Protein AF-A0A9N9TTZ1-F1 (afdb_monomer_lite)

Secondary structure (DSSP, 8-state):
-------------------PPP-PP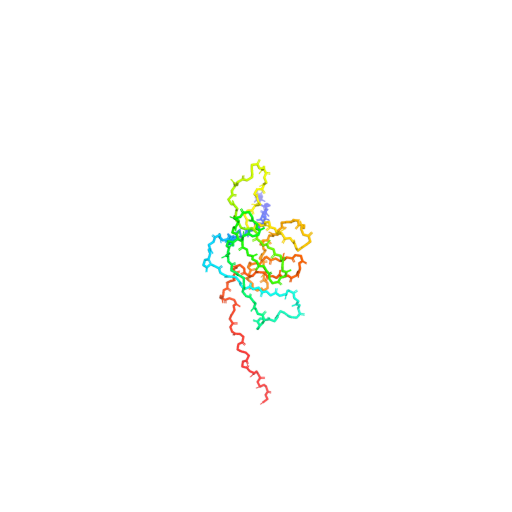P--TT-EEEEEE-PSSP-TTS-EEEEEEEETTTTTEEEEE-TTS-EEEEEE---S-----PPPTTEEEEE-TTS-EEEEEEEEETTTTEEEEE-TTSEEEEEEE-GGG------------

Structure (mmCIF, N/CA/C/O backbone):
data_AF-A0A9N9TTZ1-F1
#
_entry.id   AF-A0A9N9TTZ1-F1
#
loop_
_atom_site.group_PDB
_atom_site.id
_atom_site.type_symbol
_atom_site.label_atom_id
_atom_site.label_alt_id
_atom_site.label_comp_id
_atom_site.label_asym_id
_atom_site.label_entity_id
_atom_site.label_seq_id
_atom_site.pdbx_PDB_ins_code
_atom_site.Cartn_x
_atom_site.Cartn_y
_atom_site.Cartn_z
_atom_site.occupancy
_atom_site.B_iso_or_equiv
_atom_site.auth_seq_id
_atom_site.auth_comp_id
_atom_site.auth_asym_id
_atom_site.auth_atom_id
_atom_site.pdbx_PDB_model_num
ATOM 1 N N . MET A 1 1 ? 22.691 31.893 61.331 1.00 38.59 1 MET A N 1
ATOM 2 C CA . MET A 1 1 ? 21.623 32.380 60.433 1.00 38.59 1 MET A CA 1
ATOM 3 C C . MET A 1 1 ? 21.772 31.664 59.111 1.00 38.59 1 MET A C 1
ATOM 5 O O . MET A 1 1 ? 22.807 31.775 58.472 1.00 38.59 1 MET A O 1
ATOM 9 N N . VAL A 1 2 ? 20.787 30.826 58.820 1.00 43.19 2 VAL A N 1
ATOM 10 C CA . VAL A 1 2 ? 20.715 29.885 57.701 1.00 43.19 2 VAL A CA 1
ATOM 11 C C . VAL A 1 2 ? 19.992 30.585 56.559 1.00 43.19 2 VAL A C 1
ATOM 13 O O . VAL A 1 2 ? 18.934 31.129 56.833 1.00 43.19 2 VAL A O 1
ATOM 16 N N . HIS A 1 3 ? 20.521 30.555 55.332 1.00 39.62 3 HIS A N 1
ATOM 17 C CA . HIS A 1 3 ? 19.711 30.561 54.103 1.00 39.62 3 HIS A CA 1
ATOM 18 C C . HIS A 1 3 ? 20.545 30.110 52.885 1.00 39.62 3 HIS A C 1
ATOM 20 O O . HIS A 1 3 ? 21.150 30.906 52.176 1.00 39.62 3 HIS A O 1
ATOM 26 N N . LEU A 1 4 ? 20.538 28.796 52.654 1.00 43.72 4 LEU A N 1
ATOM 27 C CA . LEU A 1 4 ? 20.479 28.151 51.332 1.00 43.72 4 LEU A CA 1
ATOM 28 C C . LEU A 1 4 ? 19.156 27.349 51.366 1.00 43.72 4 LEU A C 1
ATOM 30 O O . LEU A 1 4 ? 18.853 26.831 52.447 1.00 43.72 4 LEU A O 1
ATOM 34 N N . PRO A 1 5 ? 18.333 27.270 50.300 1.00 50.50 5 PRO A N 1
ATOM 35 C CA . PRO A 1 5 ? 18.708 26.611 49.037 1.00 50.50 5 PRO A CA 1
ATOM 36 C C . PRO A 1 5 ? 18.203 27.393 47.790 1.00 50.50 5 PRO A C 1
ATOM 38 O O . PRO A 1 5 ? 17.295 28.210 47.886 1.00 50.50 5 PRO A O 1
ATOM 41 N N . LEU A 1 6 ? 18.856 27.385 46.622 1.00 53.19 6 LEU A N 1
ATOM 42 C CA . LEU A 1 6 ? 19.066 26.292 45.656 1.00 53.19 6 LEU A CA 1
ATOM 43 C C . LEU A 1 6 ? 17.778 25.516 45.301 1.00 53.19 6 LEU A C 1
ATOM 45 O O . LEU A 1 6 ? 17.002 25.172 46.180 1.00 53.19 6 LEU A O 1
ATOM 49 N N . PHE A 1 7 ? 17.629 25.183 44.015 1.00 43.16 7 PHE A N 1
ATOM 50 C CA . PHE A 1 7 ? 16.543 24.420 43.369 1.00 43.16 7 PHE A CA 1
ATOM 51 C C . PHE A 1 7 ? 15.365 25.218 42.791 1.00 43.16 7 PHE A C 1
ATOM 53 O O . PHE A 1 7 ? 14.206 25.047 43.158 1.00 43.16 7 PHE A O 1
ATOM 60 N N . LEU A 1 8 ? 15.663 25.980 41.734 1.00 49.78 8 LEU A N 1
ATOM 61 C CA . LEU A 1 8 ? 14.751 26.059 40.592 1.00 49.78 8 LEU A CA 1
ATOM 62 C C . LEU A 1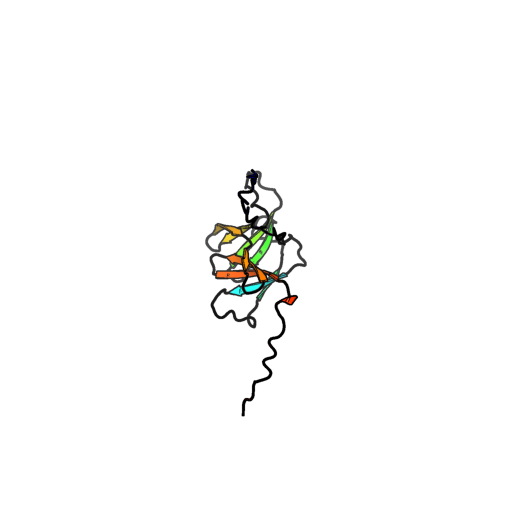 8 ? 14.691 24.667 39.943 1.00 49.78 8 LEU A C 1
ATOM 64 O O . LEU A 1 8 ? 15.573 24.285 39.176 1.00 49.78 8 LEU A O 1
ATOM 68 N N . LEU A 1 9 ? 13.668 23.894 40.308 1.00 51.50 9 LEU A N 1
ATOM 69 C CA . LEU A 1 9 ? 13.244 22.683 39.610 1.00 51.50 9 LEU A CA 1
ATOM 70 C C . LEU A 1 9 ? 12.772 23.073 38.201 1.00 51.50 9 LEU A C 1
ATOM 72 O O . LEU A 1 9 ? 11.605 23.396 37.981 1.00 51.50 9 LEU A O 1
ATOM 76 N N . SER A 1 10 ? 13.682 23.048 37.231 1.00 55.03 10 SER A N 1
ATOM 77 C CA . SER A 1 10 ? 13.323 22.970 35.820 1.00 55.03 10 SER A CA 1
ATOM 78 C C . SER A 1 10 ? 12.765 21.571 35.549 1.00 55.03 10 SER A C 1
ATOM 80 O O . SER A 1 10 ? 13.487 20.628 35.228 1.00 55.03 10 SER A O 1
ATOM 82 N N . LEU A 1 11 ? 11.448 21.429 35.714 1.00 52.47 11 LEU A N 1
ATOM 83 C CA . LEU A 1 11 ? 10.672 20.311 35.183 1.00 52.47 11 LEU A CA 1
ATOM 84 C C . LEU A 1 11 ? 10.789 20.338 33.654 1.00 52.47 11 LEU A C 1
ATOM 86 O O . LEU A 1 11 ? 9.975 20.931 32.951 1.00 52.47 11 LEU A O 1
ATOM 90 N N . THR A 1 12 ? 11.846 19.717 33.139 1.00 55.03 12 THR A N 1
ATOM 91 C CA . THR A 1 12 ? 11.900 19.286 31.748 1.00 55.03 12 THR A CA 1
ATOM 92 C C . THR A 1 12 ? 10.881 18.165 31.621 1.00 55.03 12 THR A C 1
ATOM 94 O O . THR A 1 12 ? 11.108 17.026 32.025 1.00 55.03 12 THR A O 1
ATOM 97 N N . ILE A 1 13 ? 9.697 18.520 31.130 1.00 57.16 13 ILE A N 1
ATOM 98 C CA . ILE A 1 13 ? 8.726 17.554 30.638 1.00 57.16 13 ILE A CA 1
ATOM 99 C C . ILE A 1 13 ? 9.400 16.925 29.420 1.00 57.16 13 ILE A C 1
ATOM 101 O O . ILE A 1 13 ? 9.354 17.458 28.314 1.00 57.16 13 ILE A O 1
ATOM 105 N N . PHE A 1 14 ? 10.128 15.834 29.648 1.00 51.75 14 PHE A N 1
ATOM 106 C CA . PHE A 1 14 ? 10.493 14.914 28.589 1.00 51.75 14 PHE A CA 1
ATOM 107 C C . PHE A 1 14 ? 9.179 14.311 28.104 1.00 51.75 14 PHE A C 1
ATOM 109 O O . PHE A 1 14 ? 8.706 13.314 28.648 1.00 51.75 14 PHE A O 1
ATOM 116 N N . ASP A 1 15 ? 8.568 14.945 27.103 1.00 43.94 15 ASP A N 1
ATOM 117 C CA . ASP A 1 15 ? 7.611 14.277 26.236 1.00 43.94 15 ASP A CA 1
ATOM 118 C C . ASP A 1 15 ? 8.363 13.111 25.596 1.00 43.94 15 ASP A C 1
ATOM 120 O O . ASP A 1 15 ? 9.080 13.247 24.601 1.00 43.94 15 ASP A O 1
ATOM 124 N N . TYR A 1 16 ? 8.270 11.955 26.252 1.00 46.78 16 TYR A N 1
ATOM 125 C CA . TYR A 1 16 ? 8.792 10.694 25.769 1.00 46.78 16 TYR A CA 1
ATOM 126 C C . TYR A 1 16 ? 7.953 10.344 24.543 1.00 46.78 16 TYR A C 1
ATOM 128 O O . TYR A 1 16 ? 6.904 9.703 24.627 1.00 46.78 16 TYR A O 1
ATOM 136 N N . THR A 1 17 ? 8.373 10.846 23.384 1.00 53.88 17 THR A N 1
ATOM 137 C CA . THR A 1 17 ? 7.835 10.408 22.104 1.00 53.88 17 THR A CA 1
ATOM 138 C C . THR A 1 17 ? 8.230 8.946 21.965 1.00 53.88 17 THR A C 1
ATOM 140 O O . THR A 1 17 ? 9.343 8.602 21.579 1.00 53.88 17 THR A O 1
ATOM 143 N N . GLN A 1 18 ? 7.333 8.054 22.386 1.00 49.88 18 GLN A N 1
ATOM 144 C CA . GLN A 1 18 ? 7.487 6.627 22.173 1.00 49.88 18 GLN A CA 1
ATOM 145 C C . GLN A 1 18 ? 7.470 6.413 20.659 1.00 49.88 18 GLN A C 1
ATOM 147 O O . GLN A 1 18 ? 6.410 6.384 20.032 1.00 49.88 18 GLN A O 1
ATOM 152 N N . SER A 1 19 ? 8.662 6.347 20.069 1.00 54.47 19 SER A N 1
ATOM 153 C CA . SER A 1 19 ? 8.851 6.007 18.668 1.00 54.47 19 SER A CA 1
ATOM 154 C C . SER A 1 19 ? 8.401 4.560 18.498 1.00 54.47 19 SER A C 1
ATOM 156 O O . SER A 1 19 ? 9.133 3.626 18.818 1.00 54.47 19 SER A O 1
ATOM 158 N N . ARG A 1 20 ? 7.139 4.361 18.107 1.00 64.19 20 ARG A N 1
ATOM 159 C CA . ARG A 1 20 ? 6.657 3.046 17.682 1.00 64.19 20 ARG A CA 1
ATOM 160 C C . ARG A 1 20 ? 7.328 2.736 16.351 1.00 64.19 20 ARG A C 1
ATOM 162 O O . ARG A 1 20 ? 7.184 3.511 15.406 1.00 64.19 20 ARG A O 1
ATOM 169 N N . GLU A 1 21 ? 8.047 1.619 16.283 1.00 74.81 21 GLU A N 1
ATOM 170 C CA . GLU A 1 21 ? 8.506 1.091 15.002 1.00 74.81 21 GLU A CA 1
ATOM 171 C C . GLU A 1 21 ? 7.293 0.853 14.103 1.00 74.81 21 GLU A C 1
ATOM 173 O O . GLU A 1 21 ? 6.351 0.155 14.473 1.00 74.81 21 GLU A O 1
ATOM 178 N N . MET A 1 22 ? 7.308 1.497 12.939 1.00 81.50 22 MET A N 1
ATOM 179 C CA . MET A 1 22 ? 6.284 1.335 11.916 1.00 81.50 22 MET A CA 1
ATOM 180 C C . MET A 1 22 ? 6.527 0.029 11.156 1.00 81.50 22 MET A C 1
ATOM 182 O O . MET A 1 22 ? 7.684 -0.316 10.890 1.00 81.50 22 MET A O 1
ATOM 186 N N . HIS A 1 23 ? 5.454 -0.669 10.789 1.00 90.50 23 HIS A N 1
ATOM 187 C CA . HIS A 1 23 ? 5.488 -1.948 10.088 1.00 90.50 23 HIS A CA 1
ATOM 188 C C . HIS A 1 23 ? 5.424 -1.705 8.570 1.00 90.50 23 HIS A C 1
ATOM 190 O O . HIS A 1 23 ? 4.337 -1.517 8.012 1.00 90.50 23 HIS A O 1
ATOM 196 N N . PRO A 1 24 ? 6.564 -1.683 7.851 1.00 89.94 24 PRO A N 1
ATOM 197 C CA . PRO A 1 24 ? 6.538 -1.498 6.408 1.00 89.94 24 PRO A CA 1
ATOM 198 C C . PRO A 1 24 ? 5.866 -2.695 5.721 1.00 89.94 24 PRO A C 1
ATOM 200 O 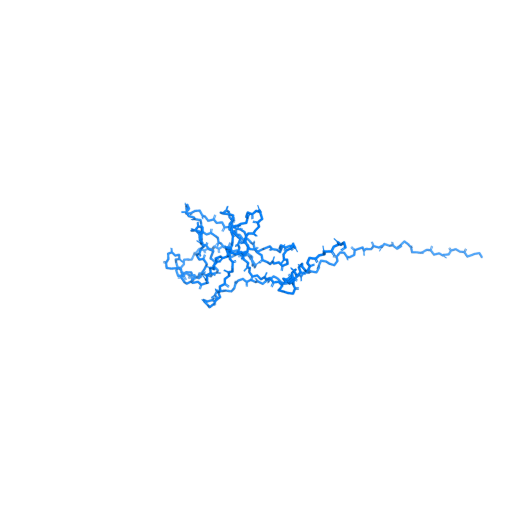O . PRO A 1 24 ? 5.946 -3.837 6.181 1.00 89.94 24 PRO A O 1
ATOM 203 N N . ILE A 1 25 ? 5.233 -2.426 4.584 1.00 91.38 25 ILE A N 1
ATOM 204 C CA . ILE A 1 25 ? 4.787 -3.457 3.657 1.00 91.38 25 ILE A CA 1
ATOM 205 C C . ILE A 1 25 ? 6.041 -4.027 2.998 1.00 91.38 25 ILE A C 1
ATOM 207 O O . ILE A 1 25 ? 6.831 -3.289 2.412 1.00 91.38 25 ILE A O 1
ATOM 211 N N . LEU A 1 26 ? 6.223 -5.338 3.117 1.00 90.25 26 LEU A N 1
ATOM 212 C CA . LEU A 1 26 ? 7.299 -6.059 2.445 1.00 90.25 26 LEU A CA 1
ATOM 213 C C . LEU A 1 26 ? 6.814 -6.531 1.065 1.00 90.25 26 LEU A C 1
ATOM 215 O O . LEU A 1 26 ? 5.630 -6.859 0.945 1.00 90.25 26 LEU A O 1
ATOM 219 N N . PRO A 1 27 ? 7.693 -6.611 0.050 1.00 87.50 27 PRO A N 1
ATOM 220 C CA . PRO A 1 27 ? 7.359 -7.081 -1.297 1.00 87.50 27 PRO A CA 1
ATOM 221 C C . PRO A 1 27 ? 7.225 -8.618 -1.346 1.00 87.50 27 PRO A C 1
ATOM 223 O O . PRO A 1 27 ? 7.871 -9.301 -2.138 1.00 87.50 27 PRO A O 1
ATOM 226 N N . ASP A 1 28 ? 6.398 -9.173 -0.464 1.00 89.75 28 ASP A N 1
ATOM 227 C CA . ASP A 1 28 ? 6.155 -10.603 -0.282 1.00 89.75 28 ASP A CA 1
ATOM 228 C C . ASP A 1 28 ? 4.801 -10.988 -0.887 1.00 89.75 28 ASP A C 1
ATOM 230 O O . ASP A 1 28 ? 3.763 -10.575 -0.369 1.00 89.75 28 ASP A O 1
ATOM 234 N N . SER A 1 29 ? 4.817 -11.770 -1.971 1.00 84.94 29 SER A N 1
ATOM 235 C CA . SER A 1 29 ? 3.635 -12.114 -2.773 1.00 84.94 29 SER A CA 1
ATOM 236 C C . SER A 1 29 ? 2.554 -12.905 -2.029 1.00 84.94 29 SER A C 1
ATOM 238 O O . SER A 1 29 ? 1.433 -13.015 -2.516 1.00 84.94 29 SER A O 1
ATOM 240 N N . GLU A 1 30 ? 2.850 -13.445 -0.846 1.00 86.81 30 GLU A N 1
ATOM 241 C CA . GLU A 1 30 ? 1.855 -14.133 -0.016 1.00 86.81 30 GLU A CA 1
ATOM 242 C C . GLU A 1 30 ? 1.082 -13.175 0.908 1.00 86.81 30 GLU A C 1
ATOM 244 O O . GLU A 1 30 ? 0.127 -13.579 1.581 1.00 86.81 30 GLU A O 1
ATOM 249 N N . LYS A 1 31 ? 1.460 -11.889 0.959 1.00 91.88 31 LYS A N 1
ATOM 250 C CA . LYS A 1 31 ? 0.814 -10.903 1.831 1.00 91.88 31 LYS A CA 1
ATOM 251 C C . LYS A 1 31 ? -0.343 -10.184 1.153 1.00 91.88 31 LYS A C 1
ATOM 253 O O . LYS A 1 31 ? -0.207 -9.607 0.077 1.00 91.88 31 LYS A O 1
ATOM 258 N N . CYS A 1 32 ? -1.462 -10.122 1.871 1.00 94.25 32 CYS A N 1
ATOM 259 C CA . CYS A 1 32 ? -2.635 -9.337 1.505 1.00 94.25 32 CYS A CA 1
ATOM 260 C C . CYS A 1 32 ? -3.048 -8.395 2.635 1.00 94.25 32 CYS A C 1
ATOM 262 O O . CYS A 1 32 ? -2.879 -8.705 3.816 1.00 94.25 32 CYS A O 1
ATOM 264 N N . PHE A 1 33 ? -3.652 -7.274 2.257 1.00 94.06 33 PHE A N 1
ATOM 265 C CA . PHE A 1 33 ? -4.077 -6.203 3.146 1.00 94.06 33 PHE A CA 1
ATOM 266 C C . PHE A 1 33 ? -5.560 -5.907 2.950 1.00 94.06 33 PHE A C 1
ATOM 268 O O . PHE A 1 33 ? -6.071 -5.944 1.827 1.00 94.06 33 PHE A O 1
ATOM 275 N N . ASP A 1 34 ? -6.246 -5.605 4.051 1.00 92.69 34 ASP A N 1
ATOM 276 C CA . ASP A 1 34 ? -7.637 -5.166 4.008 1.00 92.69 34 ASP A CA 1
ATOM 277 C C . ASP A 1 34 ? -7.695 -3.706 3.535 1.00 92.69 34 ASP A C 1
ATOM 279 O O . ASP A 1 34 ? -6.893 -2.859 3.936 1.00 92.69 34 ASP A O 1
ATOM 283 N N . THR A 1 35 ? -8.666 -3.403 2.682 1.00 92.25 35 THR A N 1
ATOM 284 C CA . THR A 1 35 ? -8.883 -2.077 2.106 1.00 92.25 35 THR A CA 1
ATOM 285 C C . THR A 1 35 ? -10.350 -1.681 2.173 1.00 92.25 35 THR A C 1
ATOM 287 O O . THR A 1 35 ? -11.249 -2.519 2.070 1.00 92.25 35 THR A O 1
ATOM 290 N N . TYR A 1 36 ? -10.597 -0.387 2.355 1.00 89.69 36 TYR A N 1
ATOM 291 C CA . TYR A 1 36 ? -11.939 0.189 2.401 1.00 89.69 36 TYR A CA 1
ATOM 292 C C . TYR A 1 36 ? -11.929 1.636 1.928 1.00 89.69 36 TYR A C 1
ATOM 294 O O . TYR A 1 36 ? -10.935 2.348 2.066 1.00 89.69 36 TYR A O 1
ATOM 302 N N . THR A 1 37 ? -13.062 2.111 1.419 1.00 87.88 37 THR A N 1
ATOM 303 C CA . THR A 1 37 ? -13.255 3.543 1.179 1.00 87.88 37 THR A CA 1
ATOM 304 C C . THR A 1 37 ? -13.411 4.258 2.522 1.00 87.88 37 THR A C 1
ATOM 306 O O . THR A 1 37 ? -14.284 3.911 3.318 1.00 87.88 37 THR A O 1
ATOM 309 N N . ASP A 1 38 ? -12.578 5.263 2.794 1.00 81.50 38 ASP A N 1
ATOM 310 C CA . ASP A 1 38 ? -12.558 6.001 4.068 1.00 81.50 38 ASP A CA 1
ATOM 311 C C . ASP A 1 38 ? -13.682 7.053 4.130 1.00 81.50 38 ASP A C 1
ATOM 313 O O . ASP A 1 38 ? -13.436 8.256 4.233 1.00 81.50 38 ASP A O 1
ATOM 317 N N . VAL A 1 39 ? -14.931 6.585 4.048 1.00 78.94 39 VAL A N 1
ATOM 318 C CA . VAL A 1 39 ? -16.157 7.364 4.285 1.00 78.94 39 VAL A CA 1
ATOM 319 C C . VAL A 1 39 ? -16.652 7.064 5.700 1.00 78.94 39 VAL A C 1
ATOM 321 O O . VAL A 1 39 ? -16.582 5.923 6.152 1.00 78.94 39 VAL A O 1
ATOM 324 N N . GLN A 1 40 ? -17.128 8.076 6.435 1.00 73.25 40 GLN A N 1
ATOM 325 C CA . GLN A 1 40 ? -17.715 7.864 7.762 1.00 73.25 40 GLN A CA 1
ATOM 326 C C . GLN A 1 40 ? -19.234 7.636 7.669 1.00 73.25 40 GLN A C 1
ATOM 328 O O . GLN A 1 40 ? -19.905 8.421 7.001 1.00 73.25 40 GLN A O 1
ATOM 333 N N . PRO A 1 41 ? -19.792 6.642 8.387 1.00 70.31 41 PRO A N 1
ATOM 334 C CA . PRO A 1 41 ? -19.098 5.624 9.181 1.00 70.31 41 PRO A CA 1
ATOM 335 C C . PRO A 1 41 ? -18.397 4.579 8.297 1.00 70.31 41 PRO A C 1
ATOM 337 O O . PRO A 1 41 ? -18.911 4.198 7.249 1.00 70.31 41 PRO A O 1
ATOM 340 N N . ILE A 1 42 ? -17.239 4.087 8.750 1.00 68.19 42 ILE A N 1
ATOM 341 C CA . ILE A 1 42 ? -16.510 3.029 8.037 1.00 68.19 42 ILE A CA 1
ATOM 342 C C . ILE A 1 42 ? -17.337 1.747 8.109 1.00 68.19 42 ILE A C 1
ATOM 344 O O . ILE A 1 42 ? -17.619 1.247 9.201 1.00 68.19 42 ILE A O 1
ATOM 348 N N . ASN A 1 43 ? -17.699 1.200 6.952 1.00 67.38 43 ASN A N 1
ATOM 349 C CA . ASN A 1 43 ? -18.383 -0.081 6.872 1.00 67.38 43 ASN A CA 1
ATOM 350 C C . ASN A 1 43 ? -17.361 -1.228 6.844 1.00 67.38 43 ASN A C 1
ATOM 352 O O . ASN A 1 43 ? -16.865 -1.609 5.787 1.00 67.38 43 ASN A O 1
ATOM 356 N N . LEU A 1 44 ? -17.070 -1.794 8.019 1.00 68.88 44 LEU A N 1
ATOM 357 C CA . LEU A 1 44 ? -16.150 -2.930 8.172 1.00 68.88 44 LEU A CA 1
ATOM 358 C C . LEU A 1 44 ? -16.669 -4.238 7.547 1.00 68.88 44 LEU A C 1
ATOM 360 O O . LEU A 1 44 ? -15.921 -5.206 7.463 1.00 68.88 44 LEU A O 1
ATOM 364 N N . SER A 1 45 ? -17.930 -4.293 7.108 1.00 68.00 45 SER A N 1
ATOM 365 C CA . SER A 1 45 ? -18.481 -5.443 6.382 1.00 68.00 45 SER A CA 1
ATOM 366 C C . SER A 1 45 ? -18.151 -5.418 4.889 1.00 68.00 45 SER A C 1
ATOM 368 O O . SER A 1 45 ? -18.339 -6.429 4.223 1.00 68.00 45 SER A O 1
ATOM 370 N N . ASN A 1 46 ? -17.660 -4.291 4.361 1.00 71.25 46 ASN A N 1
ATOM 371 C CA . ASN A 1 46 ? -17.323 -4.121 2.946 1.00 71.25 46 ASN A CA 1
ATOM 372 C C . ASN A 1 46 ? -15.810 -3.951 2.740 1.00 71.25 46 ASN A C 1
ATOM 374 O O . ASN A 1 46 ? -15.358 -3.067 2.011 1.00 71.25 46 ASN A O 1
ATOM 378 N N . LEU A 1 47 ? -15.026 -4.760 3.456 1.00 82.88 47 LEU A N 1
ATOM 379 C CA . LEU A 1 47 ? -13.579 -4.808 3.282 1.00 82.88 47 LEU A CA 1
ATOM 380 C C . LEU A 1 47 ? -13.256 -5.610 2.024 1.00 82.88 47 LEU A C 1
ATOM 382 O O . LEU A 1 47 ? -13.720 -6.736 1.851 1.00 82.88 47 LEU A O 1
ATOM 386 N N . THR A 1 48 ? -12.430 -5.029 1.165 1.00 89.81 48 THR A N 1
ATOM 387 C CA . THR A 1 48 ? -11.851 -5.720 0.009 1.00 89.81 48 THR A CA 1
ATOM 388 C C . THR A 1 48 ? -10.382 -5.991 0.272 1.00 89.81 48 THR A C 1
ATOM 390 O O . THR A 1 48 ? -9.744 -5.247 1.012 1.00 89.81 48 THR A O 1
ATOM 393 N N . LYS A 1 49 ? -9.830 -7.057 -0.303 1.00 91.81 49 LYS A N 1
ATOM 394 C CA . LYS A 1 49 ? -8.413 -7.384 -0.132 1.00 91.81 49 LYS A CA 1
ATOM 395 C C . LYS A 1 49 ? -7.620 -6.979 -1.361 1.00 91.81 49 LYS A C 1
ATOM 397 O O . LYS A 1 49 ? -8.075 -7.188 -2.479 1.00 91.81 49 LYS A O 1
ATOM 402 N N . THR A 1 50 ? -6.431 -6.445 -1.128 1.00 94.12 50 THR A N 1
ATOM 403 C CA . THR A 1 50 ? -5.394 -6.276 -2.150 1.00 94.12 50 THR A CA 1
ATOM 404 C C . THR A 1 50 ? -4.175 -7.075 -1.717 1.00 94.12 50 THR A C 1
ATOM 406 O O . THR A 1 50 ? -3.878 -7.140 -0.521 1.00 94.12 50 THR A O 1
ATOM 409 N N . CYS A 1 51 ? -3.508 -7.732 -2.655 1.00 94.94 51 CYS A N 1
ATOM 410 C CA . CYS A 1 51 ? -2.380 -8.611 -2.377 1.00 94.94 51 CYS A CA 1
ATOM 411 C C . CYS A 1 51 ? -1.144 -8.120 -3.108 1.00 94.94 51 CYS A C 1
ATOM 413 O O . CYS A 1 51 ? -1.249 -7.477 -4.151 1.00 94.94 51 CYS A O 1
ATOM 415 N N . VAL A 1 52 ? 0.021 -8.407 -2.535 1.00 94.69 52 VAL A N 1
ATOM 416 C CA . VAL A 1 52 ? 1.287 -8.114 -3.195 1.00 94.69 52 VAL A CA 1
ATOM 417 C C . VAL A 1 52 ? 1.410 -9.019 -4.406 1.00 94.69 52 VAL A C 1
ATOM 419 O O . VAL A 1 52 ? 1.383 -10.241 -4.294 1.00 94.69 52 VAL A O 1
ATOM 422 N N . GLU A 1 53 ? 1.579 -8.417 -5.569 1.00 92.50 53 GLU A N 1
ATOM 423 C CA . GLU A 1 53 ? 1.702 -9.141 -6.824 1.00 92.50 53 GLU A CA 1
ATOM 424 C C . GLU A 1 53 ? 2.781 -8.528 -7.709 1.00 92.50 53 GLU A C 1
ATOM 426 O O . GLU A 1 53 ? 3.218 -7.391 -7.509 1.00 92.50 53 GLU A O 1
ATOM 431 N N . THR A 1 54 ? 3.244 -9.312 -8.680 1.00 88.44 54 THR A N 1
ATOM 432 C CA . THR A 1 54 ? 4.115 -8.807 -9.737 1.00 88.44 54 THR A CA 1
ATOM 433 C C . THR A 1 54 ? 3.261 -8.107 -10.781 1.00 88.44 54 THR A C 1
ATOM 435 O O . THR A 1 54 ? 2.370 -8.704 -11.377 1.00 88.44 54 THR A O 1
ATOM 438 N N . LEU A 1 55 ? 3.561 -6.838 -11.010 1.00 83.88 55 LEU A N 1
ATOM 439 C CA . LEU A 1 55 ? 2.818 -5.961 -11.893 1.00 83.88 55 LEU A CA 1
ATOM 440 C C . LEU A 1 55 ? 3.450 -6.012 -13.282 1.00 83.88 55 LEU A C 1
ATOM 442 O O . LEU A 1 55 ? 4.483 -5.391 -13.540 1.00 83.88 55 LEU A O 1
ATOM 446 N N . SER A 1 56 ? 2.816 -6.747 -14.193 1.00 69.62 56 SER A N 1
ATOM 447 C CA . SER A 1 56 ? 3.234 -6.820 -15.598 1.00 69.62 56 SER A CA 1
ATOM 448 C C . SER A 1 56 ? 3.162 -5.465 -16.309 1.00 69.62 56 SER A C 1
ATOM 450 O O . SER A 1 56 ? 3.922 -5.215 -17.238 1.00 69.62 56 SER A O 1
ATOM 452 N N . GLU A 1 57 ? 2.268 -4.583 -15.858 1.00 62.16 57 GLU A N 1
ATOM 453 C CA . GLU A 1 57 ? 2.015 -3.259 -16.445 1.00 62.16 57 GLU A CA 1
ATOM 454 C C . GLU A 1 57 ? 2.989 -2.175 -15.949 1.00 62.16 57 GLU A C 1
ATOM 456 O O . GLU A 1 57 ? 3.033 -1.084 -16.511 1.00 62.16 57 GLU A O 1
ATOM 461 N N . ALA A 1 58 ? 3.797 -2.472 -14.925 1.00 61.16 58 ALA A N 1
ATOM 462 C CA . ALA A 1 58 ? 4.746 -1.539 -14.327 1.00 61.16 58 ALA A CA 1
ATOM 463 C C . ALA A 1 58 ? 6.123 -2.201 -14.171 1.00 61.16 58 ALA A C 1
ATOM 465 O O . ALA A 1 58 ? 6.515 -2.569 -13.071 1.00 61.16 58 ALA A O 1
ATOM 466 N N . TYR A 1 59 ? 6.857 -2.363 -15.277 1.00 67.00 59 TYR A N 1
ATOM 467 C CA . TYR A 1 59 ? 8.313 -2.596 -15.288 1.00 67.00 59 TYR A CA 1
ATOM 468 C C . TYR A 1 59 ? 8.844 -3.755 -14.412 1.00 67.00 59 TYR A C 1
ATOM 470 O O . TYR A 1 59 ? 9.929 -3.653 -13.846 1.00 67.00 59 TYR A O 1
ATOM 478 N N . ASN A 1 60 ? 8.115 -4.873 -14.291 1.00 73.75 60 ASN A N 1
ATOM 479 C CA . ASN A 1 60 ? 8.473 -5.985 -13.391 1.00 73.75 60 ASN A CA 1
ATOM 480 C C . ASN A 1 60 ? 8.601 -5.566 -11.912 1.00 73.75 60 ASN A C 1
ATOM 482 O O . ASN A 1 60 ? 9.428 -6.102 -11.170 1.00 73.75 60 ASN A O 1
ATOM 486 N N . CYS A 1 61 ? 7.786 -4.609 -11.472 1.00 84.62 61 CYS A N 1
ATOM 487 C CA . CYS A 1 61 ? 7.684 -4.234 -10.070 1.00 84.62 61 CYS A CA 1
ATOM 488 C C . CYS A 1 61 ? 6.792 -5.200 -9.282 1.00 84.62 61 CYS A C 1
ATOM 490 O O . CYS A 1 61 ? 5.886 -5.835 -9.821 1.00 84.62 61 CYS A O 1
ATOM 492 N N . ARG A 1 62 ? 7.013 -5.266 -7.971 1.00 90.44 62 ARG A N 1
ATOM 493 C CA . ARG A 1 62 ? 6.069 -5.798 -6.989 1.00 90.44 62 ARG A CA 1
ATOM 494 C C . ARG A 1 62 ? 5.287 -4.652 -6.366 1.00 90.44 62 ARG A C 1
ATOM 496 O O . ARG A 1 62 ? 5.856 -3.623 -5.990 1.00 90.44 62 ARG A O 1
ATOM 503 N N . GLY A 1 63 ? 3.982 -4.835 -6.230 1.00 92.88 63 GLY A N 1
ATOM 504 C CA . GLY A 1 63 ? 3.103 -3.802 -5.704 1.00 92.88 63 GLY A CA 1
ATOM 505 C C . GLY A 1 63 ? 1.720 -4.307 -5.328 1.00 92.88 63 GLY A C 1
ATOM 506 O O . GLY A 1 63 ? 1.480 -5.508 -5.299 1.00 92.88 63 GLY A O 1
ATOM 507 N N . LEU A 1 64 ? 0.829 -3.369 -5.020 1.00 94.44 64 LEU A N 1
ATOM 508 C CA . LEU A 1 64 ? -0.587 -3.616 -4.753 1.00 94.44 64 LEU A CA 1
ATOM 509 C C . LEU A 1 64 ? -1.419 -2.935 -5.842 1.00 94.44 64 LEU A C 1
ATOM 511 O O . LEU A 1 64 ? -1.402 -1.702 -5.927 1.00 94.44 64 LEU A O 1
ATOM 515 N N . ALA A 1 65 ? -2.169 -3.702 -6.635 1.00 93.19 65 ALA A N 1
ATOM 516 C CA . ALA A 1 65 ? -3.234 -3.146 -7.464 1.00 93.19 65 ALA A CA 1
ATOM 517 C C . ALA A 1 65 ? -4.464 -2.874 -6.592 1.00 93.19 65 ALA A C 1
ATOM 519 O O . ALA A 1 65 ? -4.991 -3.757 -5.903 1.00 93.19 65 ALA A O 1
ATOM 520 N N . LEU A 1 66 ? -4.914 -1.624 -6.580 1.00 93.06 66 LEU A N 1
ATOM 521 C CA . LEU A 1 66 ? -6.016 -1.184 -5.738 1.00 93.06 66 LEU A CA 1
ATOM 522 C C . LEU A 1 66 ? -7.321 -1.170 -6.531 1.00 93.06 66 LEU A C 1
ATOM 524 O O . LEU A 1 66 ? -7.341 -0.879 -7.724 1.00 93.06 66 LEU A O 1
ATOM 528 N N . VAL A 1 67 ? -8.444 -1.384 -5.843 1.00 91.69 67 VAL A N 1
ATOM 529 C CA . VAL A 1 67 ? -9.793 -1.321 -6.445 1.00 91.69 67 VAL A CA 1
ATOM 530 C C . VAL A 1 67 ? -10.135 0.058 -7.032 1.00 91.69 67 VAL A C 1
ATOM 532 O O . VAL A 1 67 ? -11.081 0.189 -7.804 1.00 91.69 67 VAL A O 1
ATOM 535 N N . SER A 1 68 ? -9.372 1.095 -6.671 1.00 90.81 68 SER A N 1
ATOM 536 C CA . SER A 1 68 ? -9.441 2.442 -7.247 1.00 90.81 68 SER A CA 1
ATOM 537 C C . SER A 1 68 ? -8.731 2.577 -8.605 1.00 90.81 68 SER A C 1
ATOM 539 O O . SER A 1 68 ? -8.737 3.670 -9.173 1.00 90.81 68 SER A O 1
ATOM 541 N N . ASN A 1 69 ? -8.133 1.501 -9.132 1.00 90.44 69 ASN A N 1
ATOM 542 C CA . ASN A 1 69 ? -7.201 1.496 -10.270 1.00 90.44 69 ASN A CA 1
ATOM 543 C C . ASN A 1 69 ? -5.936 2.339 -10.027 1.00 90.44 69 ASN A C 1
ATOM 545 O O . ASN A 1 69 ? -5.300 2.807 -10.970 1.00 90.44 69 ASN A O 1
ATOM 549 N N . GLU A 1 70 ? -5.596 2.576 -8.763 1.00 93.25 70 GLU A N 1
ATOM 550 C CA . GLU A 1 70 ? -4.285 3.082 -8.366 1.00 93.25 70 GLU A CA 1
ATOM 551 C C . GLU A 1 70 ? -3.364 1.888 -8.082 1.00 93.25 70 GLU A C 1
ATOM 553 O O . GLU A 1 70 ? -3.824 0.820 -7.674 1.00 93.25 70 GLU A O 1
ATOM 558 N N . ILE A 1 71 ? -2.061 2.069 -8.265 1.00 93.19 71 ILE A N 1
ATOM 559 C CA . ILE A 1 71 ? -1.062 1.029 -8.017 1.00 93.19 71 ILE A CA 1
ATOM 560 C C . ILE A 1 71 ? -0.064 1.544 -6.988 1.00 93.19 71 ILE A C 1
ATOM 562 O O . ILE A 1 71 ? 0.557 2.590 -7.183 1.00 93.19 71 ILE A O 1
ATOM 566 N N . LEU A 1 72 ? 0.111 0.803 -5.896 1.00 93.62 72 LEU A N 1
ATOM 567 C CA . LEU A 1 72 ? 1.133 1.083 -4.891 1.00 93.62 72 LEU A CA 1
ATOM 568 C C . LEU A 1 72 ? 2.392 0.268 -5.200 1.00 93.62 72 LEU A C 1
ATOM 570 O O . LEU A 1 72 ? 2.356 -0.957 -5.123 1.00 93.62 72 LEU A O 1
ATOM 574 N N . LEU A 1 73 ? 3.505 0.924 -5.518 1.00 92.25 73 LEU A N 1
ATOM 575 C CA . LEU A 1 73 ? 4.768 0.244 -5.810 1.00 92.25 73 LEU A CA 1
ATOM 576 C C . LEU A 1 73 ? 5.556 -0.005 -4.521 1.00 92.25 73 LEU A C 1
ATOM 578 O O . LEU A 1 73 ? 5.761 0.916 -3.726 1.00 92.25 73 LEU A O 1
ATOM 582 N N . LEU A 1 74 ? 6.017 -1.242 -4.336 1.00 91.00 74 LEU A N 1
ATOM 583 C CA . LEU A 1 74 ? 6.801 -1.662 -3.172 1.00 91.00 74 LEU A CA 1
ATOM 584 C C . LEU A 1 74 ? 8.275 -1.839 -3.526 1.00 91.00 74 LEU A C 1
ATOM 586 O O . LEU A 1 74 ? 9.146 -1.377 -2.797 1.00 91.00 74 LEU A O 1
ATOM 590 N N . GLU A 1 75 ? 8.538 -2.497 -4.649 1.00 87.06 75 GLU A N 1
ATOM 591 C CA . GLU A 1 75 ? 9.880 -2.813 -5.125 1.00 87.06 75 GLU A CA 1
ATOM 592 C C . GLU A 1 75 ? 9.849 -2.920 -6.647 1.00 87.06 75 GLU A C 1
ATOM 594 O O . GLU A 1 75 ? 8.889 -3.437 -7.209 1.00 87.06 75 GLU A O 1
ATOM 599 N N . CYS A 1 76 ? 10.889 -2.445 -7.319 1.00 81.94 76 CYS A N 1
ATOM 600 C CA . CYS A 1 76 ? 11.043 -2.568 -8.762 1.00 81.94 76 CYS A CA 1
ATOM 601 C C . CYS A 1 76 ? 12.435 -3.108 -9.055 1.00 81.94 76 CYS A C 1
ATOM 603 O O . CYS A 1 76 ? 13.395 -2.666 -8.427 1.00 81.94 76 CYS A O 1
ATOM 605 N N . ASN A 1 77 ? 12.553 -4.027 -10.014 1.00 73.31 77 ASN A N 1
ATOM 606 C CA . ASN A 1 77 ? 13.866 -4.400 -10.521 1.00 73.31 77 ASN A CA 1
ATOM 607 C C . ASN A 1 77 ? 14.455 -3.177 -11.232 1.00 73.31 77 ASN A C 1
ATOM 609 O O . ASN A 1 77 ? 13.869 -2.667 -12.187 1.00 73.31 77 ASN A O 1
ATOM 613 N N . GLU A 1 78 ? 15.584 -2.679 -10.734 1.00 62.28 78 GLU A N 1
ATOM 614 C CA . GLU A 1 78 ? 16.321 -1.557 -11.315 1.00 62.28 78 GLU A CA 1
ATOM 615 C C . GLU A 1 78 ? 16.868 -1.954 -12.694 1.00 62.28 78 GLU A C 1
ATOM 617 O O . GLU A 1 78 ? 18.007 -2.388 -12.836 1.00 62.28 78 GLU A O 1
ATOM 622 N N . THR A 1 79 ? 16.034 -1.863 -13.728 1.00 53.31 79 THR A N 1
ATOM 623 C CA . THR A 1 79 ? 16.471 -1.985 -15.129 1.00 53.31 79 THR A CA 1
ATOM 624 C C . THR A 1 79 ? 16.540 -0.649 -15.857 1.00 53.31 79 THR A C 1
ATOM 626 O O . THR A 1 79 ? 17.170 -0.596 -16.908 1.00 53.31 79 THR A O 1
ATOM 629 N N . ASP A 1 80 ? 15.994 0.432 -15.293 1.00 46.88 80 ASP A N 1
ATOM 630 C CA . ASP A 1 80 ? 16.159 1.782 -15.838 1.00 46.88 80 ASP A CA 1
ATOM 631 C C . ASP A 1 80 ? 17.035 2.620 -14.906 1.00 46.88 80 ASP A C 1
ATOM 633 O O . ASP A 1 80 ? 16.632 2.989 -13.804 1.00 46.88 80 ASP A O 1
ATOM 637 N N . GLY A 1 81 ? 18.259 2.891 -15.365 1.00 42.88 81 GLY A N 1
ATOM 638 C CA . GLY A 1 81 ? 19.301 3.673 -14.696 1.00 42.88 81 GLY A CA 1
ATOM 639 C C . GLY A 1 81 ? 18.975 5.162 -14.556 1.00 42.88 81 GLY A C 1
ATOM 640 O O . GLY A 1 81 ? 19.722 6.009 -15.042 1.00 42.88 81 GLY A O 1
ATOM 641 N N . GLY A 1 82 ? 17.864 5.484 -13.899 1.00 47.78 82 GLY A N 1
ATOM 642 C CA . GLY A 1 82 ? 17.560 6.819 -13.400 1.00 47.78 82 GLY A CA 1
ATOM 643 C C . GLY A 1 82 ? 17.603 6.830 -11.876 1.00 47.78 82 GLY A C 1
ATOM 644 O O . GLY A 1 82 ? 17.051 5.932 -11.246 1.00 47.78 82 GLY A O 1
ATOM 645 N N . ASP A 1 83 ? 18.218 7.861 -11.291 1.00 48.69 83 ASP A N 1
ATOM 646 C CA . ASP A 1 83 ? 18.201 8.177 -9.853 1.00 48.69 83 ASP A CA 1
ATOM 647 C C . ASP A 1 83 ? 16.767 8.476 -9.360 1.00 48.69 83 ASP A C 1
ATOM 649 O O . ASP A 1 83 ? 16.427 9.595 -8.963 1.00 48.69 83 ASP A O 1
ATOM 653 N N . VAL A 1 84 ? 15.862 7.496 -9.403 1.00 61.81 84 VAL A N 1
ATOM 654 C CA . VAL A 1 84 ? 14.517 7.659 -8.860 1.00 61.81 84 VAL A CA 1
ATOM 655 C C . VAL A 1 84 ? 14.610 7.447 -7.360 1.00 61.81 84 VAL A C 1
ATOM 657 O O . VAL A 1 84 ? 14.525 6.320 -6.874 1.00 61.81 84 VAL A O 1
ATOM 660 N N . ALA A 1 85 ? 14.800 8.551 -6.634 1.00 66.62 85 ALA A N 1
ATOM 661 C CA . ALA A 1 85 ? 14.934 8.574 -5.183 1.00 66.62 85 ALA A CA 1
ATOM 662 C C . ALA A 1 85 ? 13.949 7.603 -4.506 1.00 66.62 85 ALA A C 1
ATOM 664 O O . ALA A 1 85 ? 12.724 7.706 -4.649 1.00 66.62 85 ALA A O 1
ATOM 665 N N . THR A 1 86 ? 14.495 6.628 -3.782 1.00 75.19 86 THR A N 1
ATOM 666 C CA . THR A 1 86 ? 13.702 5.668 -3.018 1.00 75.19 86 THR A CA 1
ATOM 667 C C . THR A 1 86 ? 12.947 6.416 -1.918 1.00 75.19 86 THR A C 1
ATOM 669 O O . THR A 1 86 ? 13.570 7.165 -1.159 1.00 75.19 86 THR A O 1
ATOM 672 N N . PRO A 1 87 ? 11.612 6.258 -1.812 1.00 84.12 87 PRO A N 1
ATOM 673 C CA . PRO A 1 87 ? 10.851 6.885 -0.742 1.00 84.12 87 PRO A CA 1
ATOM 674 C C . PRO A 1 87 ? 11.382 6.474 0.642 1.00 84.12 87 PRO A C 1
ATOM 676 O O . PRO A 1 87 ? 11.914 5.373 0.800 1.00 84.12 87 PRO A O 1
ATOM 679 N N . PRO A 1 88 ? 11.214 7.318 1.674 1.00 86.75 88 PRO A N 1
ATOM 680 C CA . PRO A 1 88 ? 11.581 6.943 3.035 1.00 86.75 88 PRO A CA 1
ATOM 681 C C . PRO A 1 88 ? 10.754 5.743 3.521 1.00 86.75 88 PRO A C 1
ATOM 683 O O . PRO A 1 88 ? 9.661 5.474 3.018 1.00 86.75 88 PRO A O 1
ATOM 686 N N . LYS A 1 89 ? 11.255 5.035 4.543 1.00 86.38 89 LYS A N 1
ATOM 687 C CA . LYS A 1 89 ? 10.607 3.836 5.102 1.00 86.38 89 LYS A CA 1
ATOM 688 C C . LYS A 1 89 ? 9.134 4.101 5.449 1.00 86.38 89 LYS A C 1
ATOM 690 O O . LYS A 1 89 ? 8.819 5.025 6.195 1.00 86.38 89 LYS A O 1
ATOM 695 N N . GLY A 1 90 ? 8.249 3.251 4.924 1.00 90.38 90 GLY A N 1
ATOM 696 C CA . GLY A 1 90 ? 6.796 3.345 5.096 1.00 90.38 90 GLY A CA 1
ATOM 697 C C . GLY A 1 90 ? 6.099 4.381 4.217 1.00 90.38 90 GLY A C 1
ATOM 698 O O . GLY A 1 90 ? 4.894 4.588 4.363 1.00 90.38 90 GLY A O 1
ATOM 699 N N . CYS A 1 91 ? 6.826 5.005 3.295 1.00 92.75 91 CYS A N 1
ATOM 700 C CA . CYS A 1 91 ? 6.266 5.706 2.153 1.00 92.75 91 CYS A CA 1
ATOM 701 C C . CYS A 1 91 ? 6.499 4.893 0.880 1.00 92.75 91 CYS A C 1
ATOM 703 O O . CYS A 1 91 ? 7.470 4.152 0.770 1.00 92.75 91 CYS A O 1
ATOM 705 N N . TYR A 1 92 ? 5.597 5.043 -0.081 1.00 93.06 92 TYR A N 1
ATOM 706 C CA . TYR A 1 92 ? 5.561 4.240 -1.296 1.00 93.06 92 TYR A CA 1
ATOM 707 C C . TYR A 1 92 ? 5.170 5.122 -2.468 1.00 93.06 92 TYR A C 1
ATOM 709 O O . TYR A 1 92 ? 4.392 6.072 -2.307 1.00 93.06 92 TYR A O 1
ATOM 717 N N . ARG A 1 93 ? 5.696 4.800 -3.651 1.00 92.12 93 ARG A N 1
ATOM 718 C CA . ARG A 1 93 ? 5.247 5.451 -4.881 1.00 92.12 93 ARG A CA 1
ATOM 719 C C . ARG A 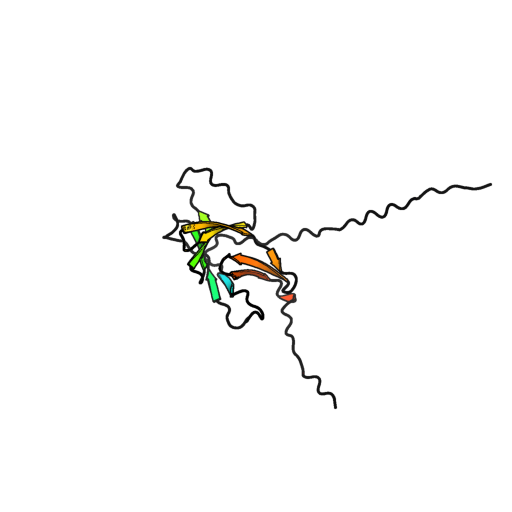1 93 ? 3.843 4.956 -5.212 1.00 92.12 93 ARG A C 1
ATOM 721 O O . ARG A 1 93 ? 3.525 3.783 -5.019 1.00 92.12 93 ARG A O 1
ATOM 728 N N . LEU A 1 94 ? 3.015 5.863 -5.701 1.00 93.25 94 LEU A N 1
ATOM 729 C CA . LEU A 1 94 ? 1.657 5.591 -6.134 1.00 93.25 94 LEU A CA 1
ATOM 730 C C . LEU A 1 94 ? 1.523 6.005 -7.595 1.00 93.25 94 LEU A C 1
ATOM 732 O O . LEU A 1 94 ? 1.718 7.178 -7.915 1.00 93.25 94 LEU A O 1
ATOM 736 N N . LEU A 1 95 ? 1.155 5.059 -8.451 1.00 91.56 95 LEU A N 1
ATOM 737 C CA . LEU A 1 95 ? 0.743 5.338 -9.819 1.00 91.56 95 LEU A CA 1
ATOM 738 C C . LEU A 1 95 ? -0.771 5.525 -9.830 1.00 91.56 95 LEU A C 1
ATOM 740 O O . LEU A 1 95 ? -1.524 4.680 -9.338 1.00 91.56 95 LEU A O 1
ATOM 744 N N . LYS A 1 96 ? -1.221 6.654 -10.359 1.00 91.25 96 LYS A N 1
ATOM 745 C CA . LYS A 1 96 ? -2.636 6.983 -10.495 1.00 91.25 96 LYS A CA 1
ATOM 746 C C . LYS A 1 96 ? -3.147 6.551 -11.863 1.00 91.25 96 LYS A C 1
ATOM 748 O O . LYS A 1 96 ? -2.399 6.441 -12.831 1.00 91.25 96 LYS A O 1
ATOM 753 N N . ARG A 1 97 ? -4.466 6.401 -11.960 1.00 82.75 97 ARG A N 1
ATOM 754 C CA . ARG A 1 97 ? -5.155 6.034 -13.202 1.00 82.75 97 ARG A CA 1
ATOM 755 C C . ARG A 1 97 ? -4.917 7.014 -14.360 1.00 82.75 97 ARG A C 1
ATOM 757 O O . ARG A 1 97 ? -4.977 6.613 -15.515 1.00 82.75 97 ARG A O 1
ATOM 764 N N . ASP A 1 98 ? -4.690 8.289 -14.062 1.00 85.06 98 ASP A N 1
ATOM 765 C CA . ASP A 1 98 ? -4.424 9.342 -15.051 1.00 85.06 98 ASP A CA 1
ATOM 766 C C . ASP A 1 98 ? -2.966 9.361 -15.547 1.00 85.06 98 ASP A C 1
ATOM 768 O O . ASP A 1 98 ? -2.588 10.257 -16.297 1.00 85.06 98 ASP A O 1
ATOM 772 N N . GLY A 1 99 ? -2.146 8.385 -15.137 1.00 81.38 99 GLY A N 1
ATOM 773 C CA . GLY A 1 99 ? -0.714 8.334 -15.434 1.00 81.38 99 GLY A CA 1
ATOM 774 C C . GLY A 1 99 ? 0.125 9.240 -14.532 1.00 81.38 99 GLY A C 1
ATOM 775 O O . GLY A 1 99 ? 1.337 9.319 -14.704 1.00 81.38 99 GLY A O 1
ATOM 776 N N . GLY A 1 100 ? -0.496 9.929 -13.568 1.00 87.12 100 GLY A N 1
ATOM 777 C CA . GLY A 1 100 ? 0.219 10.731 -12.588 1.00 87.12 100 GLY A CA 1
ATOM 778 C C . GLY A 1 100 ? 0.923 9.867 -11.543 1.00 87.12 100 GLY A C 1
ATOM 779 O O . GLY A 1 100 ? 0.384 8.868 -11.071 1.00 87.12 100 GLY A O 1
ATOM 780 N N . GLU A 1 101 ? 2.098 10.306 -11.107 1.00 89.06 101 GLU A N 1
ATOM 781 C CA . GLU A 1 101 ? 2.824 9.682 -10.001 1.00 89.06 101 GLU A CA 1
ATOM 782 C C . GLU A 1 101 ? 2.689 10.501 -8.712 1.00 89.06 101 GLU A C 1
ATOM 784 O O . GLU A 1 101 ? 2.409 11.705 -8.715 1.00 89.06 101 GLU A O 1
ATOM 789 N N . GLY A 1 102 ? 2.865 9.842 -7.574 1.00 90.94 102 GLY A N 1
ATOM 790 C CA . GLY A 1 102 ? 2.899 10.488 -6.270 1.00 90.94 102 GLY A CA 1
ATOM 791 C C . GLY A 1 102 ? 3.547 9.611 -5.211 1.00 90.94 102 GLY A C 1
ATOM 792 O O . GLY A 1 102 ? 3.959 8.486 -5.476 1.00 90.94 102 GLY A O 1
ATOM 793 N N . VAL A 1 103 ? 3.614 10.127 -3.986 1.00 93.19 103 VAL A N 1
ATOM 794 C CA . VAL A 1 103 ? 4.088 9.378 -2.820 1.00 93.19 103 VAL A CA 1
ATOM 795 C C . VAL A 1 103 ? 3.007 9.399 -1.752 1.00 93.19 103 VAL A C 1
ATOM 797 O O . VAL A 1 103 ? 2.463 10.455 -1.423 1.00 93.19 103 VAL A O 1
ATOM 800 N N . VAL A 1 104 ? 2.704 8.230 -1.197 1.00 95.12 104 VAL A N 1
ATOM 801 C CA . VAL A 1 104 ? 1.800 8.076 -0.054 1.00 95.12 104 VAL A CA 1
ATOM 802 C C . VAL A 1 104 ? 2.537 7.405 1.091 1.00 95.12 104 VAL A C 1
ATOM 804 O O . VAL A 1 104 ? 3.405 6.566 0.875 1.00 95.12 104 VAL A O 1
ATOM 807 N N . CYS A 1 105 ? 2.196 7.781 2.318 1.00 94.62 105 CYS A N 1
ATOM 808 C CA . CYS A 1 105 ? 2.885 7.309 3.512 1.00 94.62 105 CYS A CA 1
ATOM 809 C C . CYS A 1 105 ? 1.918 6.659 4.490 1.00 94.62 105 CYS A C 1
ATOM 811 O O . CYS A 1 105 ? 0.780 7.110 4.657 1.00 94.62 105 CYS A O 1
ATOM 813 N N . GLN A 1 106 ? 2.416 5.633 5.170 1.00 95.12 106 GLN A N 1
ATOM 814 C CA . GLN A 1 106 ? 1.784 5.024 6.327 1.00 95.12 106 GLN A CA 1
ATOM 815 C C . GLN A 1 106 ? 1.608 6.055 7.439 1.00 95.12 106 GLN A C 1
ATOM 817 O O . GLN A 1 106 ? 2.461 6.909 7.687 1.00 95.12 106 GLN A O 1
ATOM 822 N N . ARG A 1 107 ? 0.463 5.984 8.112 1.00 92.19 107 ARG A N 1
ATOM 823 C CA . ARG A 1 107 ? 0.124 6.825 9.257 1.00 92.19 107 ARG A CA 1
ATOM 824 C C . ARG A 1 107 ? -0.577 5.994 10.312 1.00 92.19 107 ARG A C 1
ATOM 826 O O . ARG A 1 107 ? -1.402 5.143 9.998 1.00 92.19 107 ARG A O 1
ATOM 833 N N . PHE A 1 108 ? -0.318 6.301 11.577 1.00 89.44 108 PHE A N 1
ATOM 834 C CA . PHE A 1 108 ? -1.011 5.658 12.685 1.00 89.44 108 PHE A CA 1
ATOM 835 C C . PHE A 1 108 ? -2.358 6.340 12.97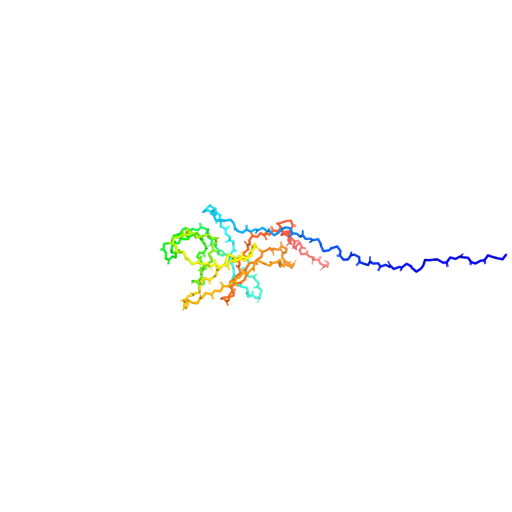6 1.00 89.44 108 PHE A C 1
ATOM 837 O O . PHE A 1 108 ? -2.423 7.486 13.429 1.00 89.44 108 PHE A O 1
ATOM 844 N N . LYS A 1 109 ? -3.461 5.625 12.750 1.00 86.06 109 LYS A N 1
ATOM 845 C CA . LYS A 1 109 ? -4.831 6.050 13.057 1.00 86.06 109 LYS A CA 1
ATOM 846 C C . LYS A 1 109 ? -5.163 5.676 14.502 1.00 86.06 109 LYS A C 1
ATOM 848 O O . LYS A 1 109 ? -5.665 4.588 14.777 1.00 86.06 109 LYS A O 1
ATOM 853 N N . ARG A 1 110 ? -4.934 6.620 15.426 1.00 81.25 110 ARG A N 1
ATOM 854 C CA . ARG A 1 110 ? -5.133 6.441 16.883 1.00 81.25 110 ARG A CA 1
ATOM 855 C C . ARG A 1 110 ? -6.499 5.862 17.265 1.00 81.25 110 ARG A C 1
ATOM 857 O O . ARG A 1 110 ? -6.564 5.034 18.159 1.00 81.25 110 ARG A O 1
ATOM 864 N N . ARG A 1 111 ? -7.576 6.261 16.578 1.00 78.94 111 ARG A N 1
ATOM 865 C CA . ARG A 1 111 ? -8.945 5.805 16.888 1.00 78.94 111 ARG A CA 1
ATOM 866 C C . ARG A 1 111 ? -9.119 4.288 16.762 1.00 78.94 111 ARG A C 1
ATOM 868 O O . ARG A 1 111 ? -9.856 3.709 17.545 1.00 78.94 111 ARG A O 1
ATOM 875 N N . ASN A 1 112 ? -8.439 3.673 15.794 1.00 75.38 112 ASN A N 1
ATOM 876 C CA . ASN A 1 112 ? -8.579 2.247 15.488 1.00 75.38 112 ASN A CA 1
ATOM 877 C C . ASN A 1 112 ? -7.303 1.454 15.821 1.00 75.38 112 ASN A C 1
ATOM 879 O O . ASN A 1 112 ? -7.250 0.261 15.552 1.00 75.38 112 ASN A O 1
ATOM 883 N N . LEU A 1 113 ? -6.277 2.123 16.365 1.00 85.56 113 LEU A N 1
ATOM 884 C CA . LEU A 1 113 ? -4.940 1.577 16.624 1.00 85.56 113 LEU A CA 1
ATOM 885 C C . LEU A 1 113 ? -4.351 0.813 15.423 1.00 85.56 113 LEU A C 1
ATOM 887 O O . LEU A 1 113 ? -3.752 -0.252 15.576 1.00 85.56 113 LEU A O 1
ATOM 891 N N . CYS A 1 114 ? -4.525 1.387 14.231 1.00 87.94 114 CYS A N 1
ATOM 892 C CA . CYS A 1 114 ? -4.063 0.818 12.969 1.00 87.94 114 CYS A CA 1
ATOM 893 C C . CYS A 1 114 ? -3.067 1.738 12.267 1.00 87.94 114 CYS A C 1
ATOM 895 O O . CYS A 1 114 ? -3.263 2.951 12.214 1.00 87.94 114 CYS A O 1
ATOM 897 N N . GLU A 1 115 ? -2.046 1.158 11.662 1.00 92.75 115 GLU A N 1
ATOM 898 C CA . GLU A 1 115 ? -1.222 1.767 10.629 1.00 92.75 115 GLU A CA 1
ATOM 899 C C . GLU A 1 115 ? -1.941 1.637 9.290 1.00 92.75 115 GLU A C 1
ATOM 901 O O . GLU A 1 115 ? -2.300 0.539 8.861 1.00 92.75 115 GLU A O 1
ATOM 906 N N . VAL A 1 116 ? -2.192 2.776 8.650 1.00 93.44 116 VAL A N 1
ATOM 907 C CA . VAL A 1 116 ? -2.970 2.857 7.417 1.00 93.44 116 VAL A CA 1
ATOM 908 C C . VAL A 1 116 ? -2.269 3.714 6.375 1.00 93.44 116 VAL A C 1
ATOM 910 O O . VAL A 1 116 ? -1.647 4.724 6.706 1.00 93.44 116 VAL A O 1
ATOM 913 N N . ILE A 1 117 ? -2.418 3.348 5.108 1.00 95.44 117 ILE A N 1
ATOM 914 C CA . ILE A 1 117 ? -2.080 4.206 3.967 1.00 95.44 117 ILE A CA 1
ATOM 915 C C . ILE A 1 117 ? -3.389 4.736 3.399 1.00 95.44 117 ILE A C 1
ATOM 917 O O . ILE A 1 117 ? -4.314 3.958 3.185 1.00 95.44 117 ILE A O 1
ATOM 921 N N . LYS A 1 118 ? -3.477 6.047 3.160 1.00 94.62 118 LYS A N 1
ATOM 922 C CA . LYS A 1 118 ? -4.629 6.664 2.493 1.00 94.62 118 LYS A CA 1
ATOM 923 C C . LYS A 1 118 ? -4.216 7.178 1.121 1.00 94.62 118 LYS A C 1
ATOM 925 O O . LYS A 1 118 ? -3.260 7.949 1.029 1.00 94.62 118 LYS A O 1
ATOM 930 N N . THR A 1 119 ? -4.941 6.773 0.086 1.00 94.12 119 THR A N 1
ATOM 931 C CA . THR A 1 119 ? -4.703 7.214 -1.290 1.00 94.12 119 THR A CA 1
ATOM 932 C C . THR A 1 119 ? -5.530 8.458 -1.641 1.00 94.12 119 THR A C 1
ATOM 934 O O . THR A 1 119 ? -6.524 8.757 -0.964 1.00 94.12 119 THR A O 1
ATOM 937 N N . PRO A 1 120 ? -5.151 9.204 -2.696 1.00 92.81 120 PRO A N 1
ATOM 938 C CA . PRO A 1 120 ? -5.951 10.300 -3.241 1.00 92.81 120 PRO A CA 1
ATOM 939 C C . PRO A 1 120 ? -7.374 9.896 -3.650 1.00 92.81 120 PRO A C 1
ATOM 941 O O . PRO A 1 120 ? -8.286 10.707 -3.497 1.00 92.81 120 PRO A O 1
ATOM 944 N N . ALA A 1 121 ? -7.602 8.651 -4.086 1.00 91.62 121 ALA A N 1
ATOM 945 C CA . ALA A 1 121 ? -8.946 8.139 -4.381 1.00 91.62 121 ALA A CA 1
ATOM 946 C C . ALA A 1 121 ? -9.785 7.796 -3.129 1.00 91.62 121 ALA A C 1
ATOM 948 O O . ALA A 1 121 ? -10.811 7.126 -3.231 1.00 91.62 121 ALA A O 1
ATOM 949 N N . ASN A 1 122 ? -9.370 8.248 -1.939 1.00 90.94 122 ASN A N 1
ATOM 950 C CA . ASN A 1 122 ? -10.010 7.968 -0.650 1.00 90.94 122 ASN A CA 1
ATOM 951 C C . ASN A 1 122 ? -10.062 6.480 -0.268 1.00 90.94 122 ASN A C 1
ATOM 953 O O . ASN A 1 122 ? -10.867 6.095 0.587 1.00 90.94 122 ASN A O 1
ATOM 957 N N . LEU A 1 123 ? -9.188 5.651 -0.840 1.00 92.69 123 LEU A N 1
ATOM 958 C CA . LEU A 1 123 ? -9.009 4.278 -0.390 1.00 92.69 123 LEU A CA 1
ATOM 959 C C . LEU A 1 123 ? -8.039 4.250 0.796 1.00 92.69 123 LEU A C 1
ATOM 961 O O . LEU A 1 123 ? -6.997 4.908 0.783 1.00 92.69 123 LEU A O 1
ATOM 965 N N . ALA A 1 124 ? -8.387 3.499 1.834 1.00 93.06 124 ALA A N 1
ATOM 966 C CA . ALA A 1 124 ? -7.512 3.190 2.951 1.00 93.06 124 ALA A CA 1
ATOM 967 C C . ALA A 1 124 ? -7.036 1.739 2.854 1.00 93.06 124 ALA A C 1
ATOM 969 O O . ALA A 1 124 ? -7.830 0.852 2.549 1.00 93.06 124 ALA A O 1
ATOM 970 N N . ILE A 1 125 ? -5.759 1.512 3.153 1.00 94.94 125 ILE A N 1
ATOM 971 C CA . ILE A 1 125 ? -5.114 0.197 3.219 1.00 94.94 125 ILE A CA 1
ATOM 972 C C . ILE A 1 125 ? -4.680 -0.026 4.668 1.00 94.94 125 ILE A C 1
ATOM 974 O O . ILE A 1 125 ? -3.885 0.761 5.186 1.00 94.94 125 ILE A O 1
ATOM 978 N N . GLU A 1 126 ? -5.200 -1.059 5.334 1.00 93.38 126 GLU A N 1
ATOM 979 C CA . GLU A 1 126 ? -4.783 -1.448 6.687 1.00 93.38 126 GLU A CA 1
ATOM 980 C C . GLU A 1 126 ? -3.515 -2.289 6.621 1.00 93.38 126 GLU A C 1
ATOM 982 O O . GLU A 1 126 ? -3.542 -3.449 6.219 1.00 93.38 126 GLU A O 1
ATOM 987 N N . VAL A 1 127 ? -2.394 -1.703 7.035 1.00 93.88 127 VAL A N 1
ATOM 988 C CA . VAL A 1 127 ? -1.096 -2.382 7.006 1.00 93.88 127 VAL A CA 1
ATOM 989 C C . VAL A 1 127 ? -0.915 -3.252 8.239 1.00 93.88 127 VAL A C 1
ATOM 991 O O . VAL A 1 127 ? -0.535 -4.417 8.152 1.00 93.88 127 VAL A O 1
ATOM 994 N N . TYR A 1 128 ? -1.194 -2.672 9.401 1.00 91.06 128 TYR A N 1
ATOM 995 C CA . TYR A 1 128 ? -1.077 -3.342 10.682 1.00 91.06 128 TYR A CA 1
ATOM 996 C C . TYR A 1 128 ? -2.113 -2.771 11.640 1.00 91.06 128 TYR A C 1
ATOM 998 O O . TYR A 1 128 ? -2.276 -1.560 11.730 1.00 91.06 128 TYR A O 1
ATOM 1006 N N . CYS A 1 129 ? -2.807 -3.628 12.378 1.00 86.75 129 CYS A N 1
ATOM 1007 C CA . CYS A 1 129 ? -3.742 -3.217 13.417 1.00 86.75 129 CYS A CA 1
ATOM 1008 C C . CYS A 1 129 ? -3.469 -4.027 14.672 1.00 86.75 129 CYS A C 1
ATOM 1010 O O . CYS A 1 129 ? -3.438 -5.259 14.614 1.00 86.75 129 CYS A O 1
ATOM 1012 N N . ASP A 1 130 ? -3.353 -3.351 15.812 1.00 81.06 130 ASP A N 1
ATOM 1013 C CA . ASP A 1 130 ? -3.288 -4.035 17.098 1.00 81.06 130 ASP A CA 1
ATOM 1014 C C . ASP A 1 130 ? -4.667 -4.633 17.413 1.00 81.06 130 ASP A C 1
ATOM 1016 O O . ASP A 1 130 ? -5.602 -3.950 17.844 1.00 81.06 130 ASP A O 1
ATOM 1020 N N . ARG A 1 131 ? -4.826 -5.930 17.125 1.00 65.31 131 ARG A N 1
ATOM 1021 C CA . ARG A 1 131 ? -6.102 -6.644 17.282 1.00 65.31 131 ARG A CA 1
ATOM 1022 C C . ARG A 1 131 ? -6.556 -6.742 18.740 1.00 65.31 131 ARG A C 1
ATOM 1024 O O . ARG A 1 131 ? -7.738 -6.993 18.958 1.00 65.31 131 ARG A O 1
ATOM 1031 N N . SER A 1 132 ? -5.694 -6.441 19.714 1.00 55.97 132 SER A N 1
ATOM 1032 C CA . SER A 1 132 ? -6.080 -6.304 21.127 1.00 55.97 132 SER A CA 1
ATOM 1033 C C . SER A 1 132 ? -7.095 -5.170 21.350 1.00 55.97 132 SER A C 1
ATOM 1035 O O . SER A 1 132 ? -7.830 -5.185 22.332 1.00 55.97 132 SER A O 1
ATOM 1037 N N . ALA A 1 133 ? -7.195 -4.214 20.416 1.00 49.72 133 ALA A N 1
ATOM 1038 C CA . ALA A 1 133 ? -8.173 -3.125 20.443 1.00 49.72 133 ALA A CA 1
ATOM 1039 C C . ALA A 1 133 ? -9.467 -3.404 19.660 1.00 49.72 133 ALA A C 1
ATOM 1041 O O . ALA A 1 133 ? -10.422 -2.637 19.772 1.00 49.72 133 ALA A O 1
ATOM 1042 N N . ARG A 1 134 ? -9.555 -4.519 18.918 1.00 48.22 134 ARG A N 1
ATOM 1043 C CA . ARG A 1 134 ? -10.815 -5.014 18.322 1.00 48.22 134 ARG A CA 1
ATOM 1044 C C . ARG A 1 134 ? -11.589 -5.885 19.319 1.00 48.22 134 ARG A C 1
ATOM 1046 O O . ARG A 1 134 ? -12.220 -6.869 18.937 1.00 48.22 134 ARG A O 1
ATOM 1053 N N . GLY A 1 135 ? -11.515 -5.536 20.605 1.00 42.88 135 GLY A N 1
ATOM 1054 C CA . GLY A 1 135 ? -12.321 -6.148 21.649 1.00 42.88 135 GLY A CA 1
ATOM 1055 C C . GLY A 1 135 ? -13.793 -6.000 21.289 1.00 42.88 135 GLY A C 1
ATOM 1056 O O . GLY A 1 135 ? -14.304 -4.892 21.152 1.00 42.88 135 GLY A O 1
ATOM 1057 N N . ILE A 1 136 ? -14.439 -7.142 21.085 1.00 45.66 136 ILE A N 1
ATOM 1058 C CA . ILE A 1 136 ? -15.864 -7.314 20.838 1.00 45.66 136 ILE A CA 1
ATOM 1059 C C . ILE A 1 136 ? -16.641 -6.377 21.772 1.00 45.66 136 ILE A C 1
ATOM 1061 O O . ILE A 1 136 ? -16.708 -6.616 22.979 1.00 45.66 136 ILE A O 1
ATOM 1065 N N . VAL A 1 137 ? -17.263 -5.327 21.227 1.00 42.72 137 VAL A N 1
ATOM 1066 C CA . VAL A 1 137 ? -18.291 -4.584 21.959 1.00 42.72 137 VAL A CA 1
ATOM 1067 C C . VAL A 1 137 ? -19.515 -5.493 22.003 1.00 42.72 137 VAL A C 1
ATOM 1069 O O . VAL A 1 137 ? -20.425 -5.397 21.184 1.00 42.72 137 VAL A O 1
ATOM 1072 N N . THR A 1 138 ? -19.521 -6.429 22.951 1.00 39.78 138 THR A N 1
ATOM 1073 C CA . THR A 1 138 ? -20.739 -7.147 23.307 1.00 39.78 138 THR A CA 1
ATOM 1074 C C . THR A 1 138 ? -21.581 -6.149 24.085 1.00 39.78 138 THR A C 1
ATOM 1076 O O . THR A 1 138 ? -21.487 -6.071 25.309 1.00 39.78 138 THR A O 1
ATOM 1079 N N . VAL A 1 139 ? -22.386 -5.342 23.391 1.00 49.56 139 VAL A N 1
ATOM 1080 C CA . VAL A 1 139 ? -23.483 -4.634 24.052 1.00 49.56 139 VAL A CA 1
ATOM 1081 C C . VAL A 1 139 ? -24.488 -5.711 24.453 1.00 49.56 139 VAL A C 1
ATOM 1083 O O . VAL A 1 139 ? -25.444 -5.993 23.734 1.00 49.56 139 VAL A O 1
ATOM 1086 N N . LYS A 1 140 ? -24.274 -6.360 25.604 1.00 43.09 140 LYS A N 1
ATOM 1087 C CA . LYS A 1 140 ? -25.412 -6.911 26.336 1.00 43.09 140 LYS A CA 1
ATOM 1088 C C . LYS A 1 140 ? -26.271 -5.697 26.648 1.00 43.09 140 LYS A C 1
ATOM 1090 O O . LYS A 1 140 ? -25.836 -4.824 27.393 1.00 43.09 140 LYS A O 1
ATOM 1095 N N 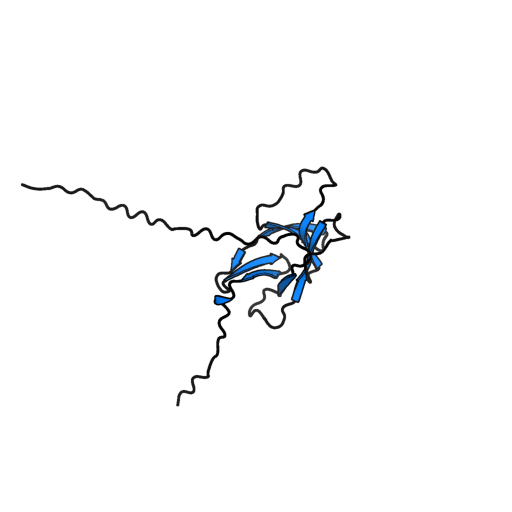. GLN A 1 141 ? -27.416 -5.599 25.975 1.00 44.31 141 GLN A N 1
ATOM 1096 C CA . GLN A 1 141 ? -28.401 -4.553 26.209 1.00 44.31 141 GLN A CA 1
ATOM 1097 C C . GLN A 1 141 ? -28.531 -4.312 27.716 1.00 44.31 141 GLN A C 1
ATOM 1099 O O . GLN A 1 141 ? -28.897 -5.217 28.466 1.00 44.31 141 GLN A O 1
ATOM 1104 N N . LEU A 1 142 ? -28.232 -3.087 28.146 1.00 50.66 142 LEU A N 1
ATOM 1105 C CA . LEU A 1 142 ? -28.734 -2.563 29.405 1.00 50.66 142 LEU A CA 1
ATOM 1106 C C . LEU A 1 142 ? -30.250 -2.478 29.253 1.00 50.66 142 LEU A C 1
ATOM 1108 O O . LEU A 1 142 ? -30.773 -1.507 28.711 1.00 50.66 142 LEU A O 1
ATOM 1112 N N . LYS A 1 143 ? -30.958 -3.514 29.702 1.00 40.75 143 LYS A N 1
ATOM 1113 C CA . LYS A 1 143 ? -32.369 -3.366 30.032 1.00 40.75 143 LYS A CA 1
ATOM 1114 C C . LYS A 1 143 ? -32.429 -2.825 31.458 1.00 40.75 143 LYS A C 1
ATOM 1116 O O . LYS A 1 143 ? -32.374 -3.572 32.426 1.00 40.75 143 LYS A O 1
ATOM 1121 N N . LEU A 1 144 ? -32.439 -1.497 31.546 1.00 41.09 144 LEU A N 1
ATOM 1122 C CA . LEU A 1 144 ? -33.063 -0.778 32.650 1.00 41.09 144 LEU A CA 1
ATOM 1123 C C . LEU A 1 144 ? -34.574 -0.989 32.515 1.00 41.09 144 LEU A C 1
ATOM 1125 O O . LEU A 1 144 ? -35.121 -0.634 31.473 1.00 41.09 144 LEU A O 1
ATOM 1129 N N . VAL A 1 145 ? -35.172 -1.644 33.509 1.00 42.56 145 VAL A N 1
ATOM 1130 C CA . VAL A 1 145 ? -36.430 -1.365 34.240 1.00 42.56 145 VAL A CA 1
ATOM 1131 C C . VAL A 1 145 ? -36.746 -2.620 35.046 1.00 42.56 145 VAL A C 1
ATOM 1133 O O . VAL A 1 145 ? -36.934 -3.687 34.418 1.00 42.56 145 VAL A O 1
#

pLDDT: mean 75.74, std 18.82, range [38.59, 95.44]

Organism: Phyllotreta striolata (NCBI:txid444603)

Sequence (145 aa):
MVHLPLFLLSLTIFDYTQSREMHPILPDSEKCFDTYTDVQPINLSNLTKTCVETLSEAYNCRGLALVSNEILLLECNETDGGDVATPPKGCYRLLKRDGGEGVVCQRFKRRNLCEVIKTPANLAIEVYCDRSARGIVTVKQLKLV

Radius of gyration: 22.62 Å; chains: 1; bounding box: 58×46×77 Å

Foldseek 3Di:
DDDDDDDPPPPPPPPVPPPDDDDFDALDQVDKWWKFQPDPPTDPVPTDIWGFDQDPPPQRFTWTCDPQRKTWTDGHDPPDPDCPDDDPGQKTWIQHPVRDIDIWGWDQDVVQRFTWTADPSRMIITPDGPCVSVPDPPCPDPPDD